Protein AF-A0A377XMM6-F1 (afdb_monomer_lite)

Radius of gyration: 15.26 Å; chains: 1; bounding box: 33×33×34 Å

Sequence (92 aa):
MFPTACATIGVSQEVIQAKALLNELACTVSLPVDTLSLVTTRRFEDVETCVRQRQIDLIIAGHHNRLLGVLSSHSLEYINHLTVDVLIKHLP

Structure (mmCIF, N/CA/C/O backbone):
data_AF-A0A377XMM6-F1
#
_entry.id   AF-A0A377XMM6-F1
#
loop_
_atom_site.group_PDB
_atom_site.id
_atom_site.type_symbol
_atom_site.label_atom_id
_atom_site.label_alt_id
_atom_site.label_comp_id
_atom_site.label_asym_id
_atom_site.label_entity_id
_atom_site.label_seq_id
_atom_site.pdbx_PDB_ins_code
_atom_site.Cartn_x
_atom_site.Cartn_y
_atom_site.Cartn_z
_atom_site.occupancy
_atom_site.B_iso_or_equiv
_atom_site.auth_seq_id
_atom_site.auth_comp_id
_atom_site.auth_asym_id
_atom_site.auth_atom_id
_atom_site.pdbx_PDB_model_num
ATOM 1 N N . MET A 1 1 ? -12.334 13.768 -0.704 1.00 37.03 1 MET A N 1
ATOM 2 C CA . MET A 1 1 ? -12.239 14.995 0.120 1.00 37.03 1 MET A CA 1
ATOM 3 C C . MET A 1 1 ? -12.139 14.568 1.574 1.00 37.03 1 MET A C 1
ATOM 5 O O . MET A 1 1 ? -13.145 14.170 2.150 1.00 37.03 1 MET A O 1
ATOM 9 N N . PHE A 1 2 ? -10.934 14.550 2.143 1.00 34.59 2 PHE A N 1
ATOM 10 C CA . PHE A 1 2 ? -10.794 14.316 3.579 1.00 34.59 2 PHE A CA 1
ATOM 11 C C . PHE A 1 2 ? -11.438 15.472 4.348 1.00 34.59 2 PHE A C 1
ATOM 13 O O . PHE A 1 2 ? -11.185 16.628 4.006 1.00 34.59 2 PHE A O 1
ATOM 20 N N . PRO A 1 3 ? -12.266 15.203 5.367 1.00 40.03 3 PRO A N 1
ATOM 21 C CA . PRO A 1 3 ? -12.851 16.264 6.161 1.00 40.03 3 PRO A CA 1
ATOM 22 C C . PRO A 1 3 ? -11.763 16.923 7.014 1.00 40.03 3 PRO A C 1
ATOM 24 O O . PRO A 1 3 ? -11.226 16.334 7.953 1.00 40.03 3 PRO A O 1
ATOM 27 N N . THR A 1 4 ? -11.460 18.177 6.692 1.00 48.41 4 THR A N 1
ATOM 28 C CA . THR A 1 4 ? -10.614 19.075 7.483 1.00 48.41 4 THR A CA 1
ATOM 29 C C . THR A 1 4 ? -11.408 19.615 8.674 1.00 48.41 4 THR A C 1
ATOM 31 O O . THR A 1 4 ? -11.688 20.804 8.756 1.00 48.41 4 THR A O 1
ATOM 34 N N . ALA A 1 5 ? -11.851 18.745 9.581 1.00 50.16 5 ALA A N 1
ATOM 35 C CA . ALA A 1 5 ? -12.510 19.181 10.811 1.00 50.16 5 ALA A CA 1
ATOM 36 C C . ALA A 1 5 ? -12.478 18.091 11.888 1.00 50.16 5 ALA A C 1
ATOM 38 O O . ALA A 1 5 ? -13.470 17.417 12.131 1.00 50.16 5 ALA A O 1
ATOM 39 N N . CYS A 1 6 ? -11.333 17.940 12.554 1.00 38.69 6 CYS A N 1
ATOM 40 C CA . CYS A 1 6 ? -11.313 17.800 14.010 1.00 38.69 6 CYS A CA 1
ATOM 41 C C . CYS A 1 6 ? -9.892 18.081 14.506 1.00 38.69 6 CYS A C 1
ATOM 43 O O . CYS A 1 6 ? -9.010 17.225 14.457 1.00 38.69 6 CYS A O 1
ATOM 45 N N . ALA A 1 7 ? -9.664 19.312 14.962 1.00 47.31 7 ALA A N 1
ATOM 46 C CA . ALA A 1 7 ? -8.567 19.611 15.866 1.00 47.31 7 ALA A CA 1
ATOM 47 C C . ALA A 1 7 ? -8.884 18.925 17.203 1.00 47.31 7 ALA A C 1
ATOM 49 O O . ALA A 1 7 ? -9.512 19.505 18.086 1.00 47.31 7 ALA A O 1
ATOM 50 N N . THR A 1 8 ? -8.515 17.652 17.319 1.00 43.22 8 THR A N 1
ATOM 51 C CA . THR A 1 8 ? -8.490 16.930 18.590 1.00 43.22 8 THR A CA 1
ATOM 52 C C . THR A 1 8 ? -7.060 16.982 19.117 1.00 43.22 8 THR A C 1
ATOM 54 O O . THR A 1 8 ? -6.098 16.723 18.397 1.00 43.22 8 THR A O 1
ATOM 57 N N . ILE A 1 9 ? -6.939 17.400 20.369 1.00 44.41 9 ILE A N 1
ATOM 58 C CA . ILE A 1 9 ? -5.715 17.595 21.145 1.00 44.41 9 ILE A CA 1
ATOM 59 C C . ILE A 1 9 ? -4.739 16.414 20.937 1.00 44.41 9 ILE A C 1
ATOM 61 O O . ILE A 1 9 ? -5.082 15.279 21.250 1.00 44.41 9 ILE A O 1
ATOM 65 N N . GLY A 1 10 ? -3.527 16.688 20.425 1.00 53.50 10 GLY A N 1
ATOM 66 C CA . GLY A 1 10 ? -2.384 15.758 20.481 1.00 53.50 10 GLY A CA 1
ATOM 67 C C . GLY A 1 10 ? -1.970 15.006 19.205 1.00 53.50 10 GLY A C 1
ATOM 68 O O . GLY A 1 10 ? -1.300 13.984 19.321 1.00 53.50 10 GLY A O 1
ATOM 69 N N . VAL A 1 11 ? -2.315 15.456 17.994 1.00 61.88 11 VAL A N 1
ATOM 70 C CA . VAL A 1 11 ? -1.782 14.833 16.761 1.00 61.88 11 VAL A CA 1
ATOM 71 C C . VAL A 1 11 ? -0.433 15.466 16.393 1.00 61.88 11 VAL A C 1
ATOM 73 O O . VAL A 1 11 ? -0.355 16.685 16.254 1.00 61.88 11 VAL A O 1
ATOM 76 N N . SER A 1 12 ? 0.630 14.659 16.248 1.00 83.56 12 SER A N 1
ATOM 77 C CA . SER A 1 12 ? 1.974 15.173 15.932 1.00 83.56 12 SER A CA 1
ATOM 78 C C . SER A 1 12 ? 2.014 15.829 14.545 1.00 83.56 12 SER A C 1
ATOM 80 O O . SER A 1 12 ? 1.309 15.417 13.617 1.00 83.56 12 SER A O 1
ATOM 82 N N . GLN A 1 13 ? 2.823 16.880 14.406 1.00 86.88 13 GLN A N 1
ATOM 83 C CA . GLN A 1 13 ? 2.917 17.679 13.182 1.00 86.88 13 GLN A CA 1
ATOM 84 C C . GLN A 1 13 ? 3.329 16.828 11.971 1.00 86.88 13 GLN A C 1
ATOM 86 O O . GLN A 1 13 ? 2.832 17.042 10.865 1.00 86.88 13 GLN A O 1
ATOM 91 N N . GLU A 1 14 ? 4.156 15.809 12.193 1.00 83.06 14 GLU A N 1
ATOM 92 C CA . GLU A 1 14 ? 4.574 14.839 11.183 1.00 83.06 14 GLU A CA 1
ATOM 93 C C . GLU A 1 14 ? 3.381 14.065 10.605 1.00 83.06 14 GLU A C 1
ATOM 95 O O . GLU A 1 14 ? 3.315 13.832 9.399 1.00 83.06 14 GLU A O 1
ATOM 100 N N . VAL A 1 15 ? 2.396 13.707 11.438 1.00 83.69 15 VAL A N 1
ATOM 101 C CA . VAL A 1 15 ? 1.184 13.003 10.987 1.00 83.69 15 VAL A CA 1
ATOM 102 C C . VAL A 1 15 ? 0.323 13.911 10.112 1.00 83.69 15 VAL A C 1
ATOM 104 O O . VAL A 1 15 ? -0.247 13.455 9.119 1.00 83.69 15 VAL A O 1
ATOM 107 N N . ILE A 1 16 ? 0.231 15.198 10.456 1.00 88.38 16 ILE A N 1
ATOM 108 C CA . ILE A 1 16 ? -0.511 16.186 9.661 1.00 88.38 16 ILE A CA 1
ATOM 109 C C . ILE A 1 16 ? 0.158 16.365 8.295 1.00 88.38 16 ILE A C 1
ATOM 111 O O . ILE A 1 16 ? -0.518 16.293 7.268 1.00 88.38 16 ILE A O 1
ATOM 115 N N . GLN A 1 17 ? 1.481 16.533 8.273 1.00 89.62 17 GLN A N 1
ATOM 116 C CA . GLN A 1 17 ? 2.250 16.686 7.036 1.00 89.62 17 GLN A CA 1
ATOM 117 C C . GLN A 1 17 ? 2.164 15.442 6.146 1.00 89.62 17 GLN A C 1
ATOM 119 O O . GLN A 1 17 ? 1.938 15.565 4.945 1.00 89.62 17 GLN A O 1
ATOM 124 N N . ALA A 1 18 ? 2.261 14.243 6.726 1.00 86.88 18 ALA A N 1
ATOM 125 C CA . ALA A 1 18 ? 2.136 12.997 5.973 1.00 86.88 18 ALA A CA 1
ATOM 126 C C . ALA A 1 18 ? 0.749 12.847 5.324 1.00 86.88 18 ALA A C 1
ATOM 128 O O . ALA A 1 18 ? 0.645 12.441 4.167 1.00 86.88 18 ALA A O 1
ATOM 129 N N . LYS A 1 19 ? -0.322 13.218 6.039 1.00 89.19 19 LYS A N 1
ATOM 130 C CA . LYS A 1 19 ? -1.686 13.218 5.487 1.00 89.19 19 LYS A CA 1
ATOM 131 C C . LYS A 1 19 ? -1.858 14.241 4.364 1.00 89.19 19 LYS A C 1
ATOM 133 O O . LYS A 1 19 ? -2.509 13.928 3.371 1.00 89.19 19 LYS A O 1
ATOM 138 N N . ALA A 1 20 ? -1.279 15.434 4.509 1.00 90.75 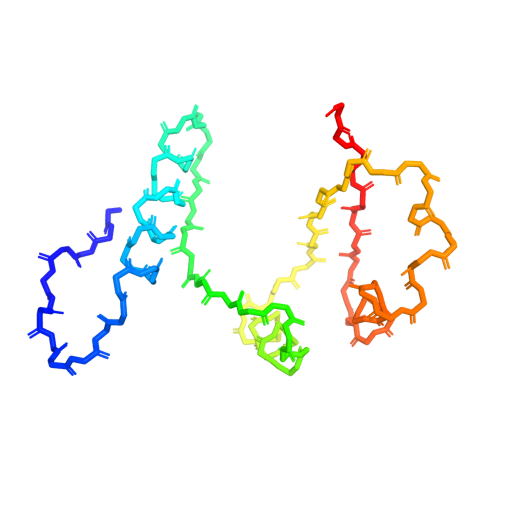20 ALA A N 1
ATOM 139 C CA . ALA A 1 20 ? -1.318 16.461 3.469 1.00 90.75 20 ALA A CA 1
ATOM 140 C C . ALA A 1 20 ? -0.621 15.980 2.188 1.00 90.75 20 ALA A C 1
ATOM 142 O O . ALA A 1 20 ? -1.227 16.019 1.119 1.00 90.75 20 ALA A O 1
ATOM 143 N N . LEU A 1 21 ? 0.586 15.419 2.313 1.00 90.56 21 LEU A N 1
ATOM 144 C CA . LEU A 1 21 ? 1.343 14.878 1.183 1.00 90.56 21 LEU A CA 1
ATOM 145 C C . LEU A 1 21 ? 0.606 13.722 0.490 1.00 90.56 21 LEU A C 1
ATOM 147 O O . LEU A 1 21 ? 0.553 13.673 -0.737 1.00 90.56 21 LEU A O 1
ATOM 151 N N . LEU A 1 22 ? -0.011 12.816 1.257 1.00 89.44 22 LEU A N 1
ATOM 152 C CA . LEU A 1 22 ? -0.831 11.738 0.696 1.00 89.44 22 LEU A CA 1
ATOM 153 C C . LEU A 1 22 ? -2.020 12.287 -0.106 1.00 89.44 22 LEU A C 1
ATOM 155 O O . LEU A 1 22 ? -2.326 11.781 -1.185 1.00 89.44 22 LEU A O 1
ATOM 159 N N . ASN A 1 23 ? -2.688 13.317 0.415 1.00 89.56 23 ASN A N 1
ATOM 160 C CA . ASN A 1 23 ? -3.818 13.940 -0.263 1.00 89.56 23 ASN A CA 1
ATOM 161 C C . ASN A 1 23 ? -3.383 14.660 -1.547 1.00 89.56 23 ASN A C 1
ATOM 163 O O . ASN A 1 23 ? -4.035 14.510 -2.575 1.00 89.56 23 ASN A O 1
ATOM 167 N N . GLU A 1 24 ? -2.276 15.403 -1.512 1.00 91.88 24 GLU A N 1
ATOM 168 C CA . GLU A 1 24 ? -1.711 16.037 -2.707 1.00 91.88 24 GLU A CA 1
ATOM 169 C C . GLU A 1 24 ? -1.368 15.001 -3.778 1.00 91.88 24 GLU A C 1
ATOM 171 O O . GLU A 1 24 ? -1.773 15.166 -4.926 1.00 91.88 24 GLU A O 1
ATOM 176 N N . LEU A 1 25 ? -0.717 13.895 -3.399 1.00 89.50 25 LEU A N 1
ATOM 177 C CA . LEU A 1 25 ? -0.385 12.806 -4.316 1.00 89.50 25 LEU A CA 1
ATOM 178 C C . LEU A 1 25 ? -1.639 12.200 -4.960 1.00 89.50 25 LEU A C 1
ATOM 180 O O . LEU A 1 25 ? -1.684 12.038 -6.179 1.00 89.50 25 LEU A O 1
ATOM 184 N N . ALA A 1 26 ? -2.671 11.909 -4.165 1.00 89.88 26 ALA A N 1
ATOM 185 C CA . ALA A 1 26 ? -3.937 11.377 -4.668 1.00 89.88 26 ALA A CA 1
ATOM 186 C C . ALA A 1 26 ? -4.632 12.338 -5.649 1.00 89.88 26 ALA A C 1
ATOM 188 O O . ALA A 1 26 ? -5.286 11.891 -6.585 1.00 89.88 26 ALA A O 1
ATOM 189 N N . CYS A 1 27 ? -4.446 13.650 -5.488 1.00 90.12 27 CYS A N 1
ATOM 190 C CA . CYS A 1 27 ? -4.967 14.651 -6.420 1.00 90.12 27 CYS A CA 1
ATOM 191 C C . CYS A 1 27 ? -4.172 14.752 -7.735 1.00 90.12 27 CYS A C 1
ATOM 193 O O . CYS A 1 27 ? -4.651 15.390 -8.671 1.00 90.12 27 CYS A O 1
ATOM 195 N N . THR A 1 28 ? -2.972 14.164 -7.831 1.00 92.88 28 THR A N 1
ATOM 196 C CA . THR A 1 28 ? -2.169 14.201 -9.071 1.00 92.88 28 THR A CA 1
ATOM 197 C C . THR A 1 28 ? -2.590 13.155 -10.103 1.00 92.88 28 THR A C 1
ATOM 199 O O . THR A 1 28 ? -2.245 13.280 -11.279 1.00 92.88 28 THR A O 1
ATOM 202 N N . VAL A 1 29 ? -3.334 12.126 -9.689 1.00 89.94 29 VAL A N 1
ATOM 203 C CA . VAL A 1 29 ? -3.801 11.059 -10.577 1.00 89.94 29 VAL A CA 1
ATOM 204 C C . VAL A 1 29 ? -5.208 11.354 -11.090 1.00 89.94 29 VAL A C 1
ATOM 206 O O . VAL A 1 29 ? -6.076 11.820 -10.361 1.00 89.94 29 VAL A O 1
ATOM 209 N N . SER A 1 30 ? -5.451 11.065 -12.368 1.00 89.62 30 SER A N 1
ATOM 210 C CA . SER A 1 30 ? -6.764 11.236 -13.009 1.00 89.62 30 SER A CA 1
ATOM 211 C C . SER A 1 30 ? -7.737 10.086 -12.725 1.00 89.62 30 SER A C 1
ATOM 213 O O . SER A 1 30 ? -8.903 10.152 -13.110 1.00 89.62 30 SER A O 1
ATOM 215 N N . LEU A 1 31 ? -7.255 9.024 -12.078 1.00 89.31 31 LEU A N 1
ATOM 216 C CA . LEU A 1 31 ? -8.052 7.874 -11.675 1.00 89.31 31 LEU A CA 1
ATOM 217 C C . LEU A 1 31 ? -8.715 8.143 -10.317 1.00 89.31 31 LEU A C 1
ATOM 219 O O . LEU A 1 31 ? -8.106 8.792 -9.466 1.00 89.31 31 LEU A O 1
ATOM 223 N N . PRO A 1 32 ? -9.931 7.624 -10.080 1.00 85.12 32 PRO A N 1
ATOM 224 C CA . PRO A 1 32 ? -10.553 7.704 -8.767 1.00 85.12 32 PRO A CA 1
ATOM 225 C C . PRO A 1 32 ? -9.710 6.918 -7.757 1.00 85.12 32 PRO A C 1
ATOM 227 O O . PRO A 1 32 ? -9.593 5.697 -7.851 1.00 85.12 32 PRO A O 1
ATOM 230 N N . VAL A 1 33 ? -9.106 7.631 -6.805 1.00 87.00 33 VAL A N 1
ATOM 231 C CA . VAL A 1 33 ? -8.329 7.044 -5.711 1.00 87.00 33 VAL A CA 1
ATOM 232 C C . VAL A 1 33 ? -8.949 7.443 -4.383 1.00 87.00 33 VAL A C 1
ATOM 234 O O . VAL A 1 33 ? -8.960 8.618 -4.008 1.00 87.00 33 VAL A O 1
ATOM 237 N N . ASP A 1 34 ? -9.413 6.438 -3.649 1.00 85.88 34 ASP A N 1
ATOM 238 C CA . ASP A 1 34 ? -9.816 6.597 -2.262 1.00 85.88 34 ASP A CA 1
ATOM 239 C C . ASP A 1 34 ? -8.602 6.457 -1.349 1.00 85.88 34 ASP A C 1
ATOM 241 O O . ASP A 1 34 ? -7.837 5.493 -1.391 1.00 85.88 34 ASP A O 1
ATOM 245 N N . THR A 1 35 ? -8.429 7.441 -0.482 1.00 83.88 35 THR A N 1
ATOM 246 C CA . THR A 1 35 ? -7.361 7.470 0.509 1.00 83.88 35 THR A CA 1
ATOM 247 C C . THR A 1 35 ? -7.949 7.022 1.847 1.00 83.88 35 THR A C 1
ATOM 249 O O . THR A 1 35 ? -8.711 7.736 2.494 1.00 83.88 35 THR A O 1
ATOM 252 N N . LEU A 1 36 ? -7.655 5.779 2.238 1.00 76.81 36 LEU A N 1
ATOM 253 C CA . LEU A 1 36 ? -8.392 5.092 3.308 1.00 76.81 36 LEU A CA 1
ATOM 254 C C . LEU A 1 36 ? -7.716 5.175 4.680 1.00 76.81 36 LEU A C 1
ATOM 256 O O . LEU A 1 36 ? -8.395 5.315 5.697 1.00 76.81 36 LEU A O 1
ATOM 260 N N . SER A 1 37 ? -6.388 5.047 4.729 1.00 74.31 37 SER A N 1
ATOM 261 C CA . SER A 1 37 ? -5.629 5.040 5.980 1.00 74.31 37 SER A CA 1
ATOM 262 C C . SER A 1 37 ? -4.158 5.381 5.748 1.00 74.31 37 SER A C 1
ATOM 264 O O . SER A 1 37 ? -3.615 5.130 4.674 1.00 74.31 37 SER A O 1
ATOM 266 N N . LEU A 1 38 ? -3.515 5.923 6.783 1.00 78.38 38 LEU A N 1
ATOM 267 C CA . LEU A 1 38 ? -2.066 6.062 6.873 1.00 78.38 38 LEU A CA 1
ATOM 268 C C . LEU A 1 38 ? -1.594 5.157 8.013 1.00 78.38 38 LEU A C 1
ATOM 270 O O . LEU A 1 38 ? -1.854 5.446 9.181 1.00 78.38 38 LEU A O 1
ATOM 274 N N . VAL A 1 39 ? -0.922 4.061 7.671 1.00 72.31 39 VAL A N 1
ATOM 275 C CA . VAL A 1 39 ? -0.405 3.079 8.633 1.00 72.31 39 VAL A CA 1
ATOM 276 C C . VAL A 1 39 ? 1.117 3.071 8.610 1.00 72.31 39 VAL A C 1
ATOM 278 O O . VAL A 1 39 ? 1.738 3.311 7.575 1.00 72.31 39 VAL A O 1
ATOM 281 N N . THR A 1 40 ? 1.741 2.802 9.756 1.00 68.44 40 THR A N 1
ATOM 282 C CA . THR A 1 40 ? 3.194 2.618 9.802 1.00 68.44 40 THR A CA 1
ATOM 283 C C . THR A 1 40 ? 3.538 1.172 9.482 1.00 68.44 40 THR A C 1
ATOM 285 O O . THR A 1 40 ? 3.012 0.264 10.117 1.00 68.44 40 THR A O 1
ATOM 288 N N . THR A 1 41 ? 4.512 0.946 8.604 1.00 63.81 41 THR A N 1
ATOM 289 C CA . THR A 1 41 ? 5.044 -0.400 8.314 1.00 63.81 41 THR A CA 1
ATOM 290 C C . THR A 1 41 ? 5.747 -1.051 9.509 1.00 63.81 41 THR A C 1
ATOM 292 O O . THR A 1 41 ? 6.080 -2.224 9.458 1.00 63.81 41 THR A O 1
ATOM 295 N N . ARG A 1 42 ? 5.958 -0.311 10.608 1.00 61.97 42 ARG A N 1
ATOM 296 C CA . ARG A 1 42 ? 6.532 -0.816 11.866 1.00 61.97 42 ARG A CA 1
ATOM 297 C C . ARG A 1 42 ? 5.579 -1.719 12.657 1.00 61.97 42 ARG A C 1
ATOM 299 O O . ARG A 1 42 ? 6.016 -2.354 13.611 1.00 61.97 42 ARG A O 1
ATOM 306 N N . ARG A 1 43 ? 4.296 -1.762 12.290 1.00 63.28 43 ARG A N 1
ATOM 307 C CA . ARG A 1 43 ? 3.281 -2.635 12.885 1.00 63.28 43 ARG A CA 1
ATOM 308 C C . ARG A 1 43 ? 2.598 -3.423 11.780 1.00 63.28 43 ARG A C 1
ATOM 310 O O . ARG A 1 43 ? 1.616 -2.976 11.201 1.00 63.28 43 ARG A O 1
ATOM 317 N N . PHE A 1 44 ? 3.154 -4.588 11.466 1.00 70.69 44 PHE A N 1
ATOM 318 C CA . PHE A 1 44 ? 2.651 -5.455 10.398 1.00 70.69 44 PHE A CA 1
ATOM 319 C C . PHE A 1 44 ? 1.178 -5.848 10.596 1.00 70.69 44 PHE A C 1
ATOM 321 O O . PHE A 1 44 ? 0.423 -5.887 9.629 1.00 70.69 44 PHE A O 1
ATOM 328 N N . GLU A 1 45 ? 0.748 -6.002 11.851 1.00 75.06 45 GLU A N 1
ATOM 329 C CA . GLU A 1 45 ? -0.649 -6.245 12.234 1.00 75.06 45 GLU A CA 1
ATOM 330 C C . GLU A 1 45 ? -1.615 -5.154 11.733 1.00 75.06 45 GLU A C 1
ATOM 332 O O . GLU A 1 45 ? -2.744 -5.461 11.344 1.00 75.06 45 GLU A O 1
ATOM 337 N N . ASP A 1 46 ? -1.179 -3.888 11.679 1.00 79.06 46 ASP A N 1
ATOM 338 C CA . ASP A 1 46 ? -2.017 -2.778 11.206 1.00 79.06 46 ASP A CA 1
ATOM 339 C C . ASP A 1 46 ? -2.275 -2.892 9.692 1.00 79.06 46 ASP A C 1
ATOM 341 O O . ASP A 1 46 ? -3.369 -2.582 9.211 1.00 79.06 46 ASP A O 1
ATOM 345 N N . VAL A 1 47 ? -1.281 -3.372 8.933 1.00 78.44 47 VAL A N 1
ATOM 346 C CA . VAL A 1 47 ? -1.400 -3.603 7.484 1.00 78.44 47 VAL A CA 1
ATOM 347 C C . VAL A 1 47 ? -2.298 -4.810 7.220 1.00 78.44 47 VAL A C 1
ATOM 349 O O . VAL A 1 47 ? -3.241 -4.704 6.437 1.00 78.44 47 VAL A O 1
ATOM 352 N N . GLU A 1 48 ? -2.066 -5.926 7.910 1.00 82.56 48 GLU A N 1
ATOM 353 C CA . GLU A 1 48 ? -2.870 -7.145 7.768 1.00 82.56 48 GLU A CA 1
ATOM 354 C 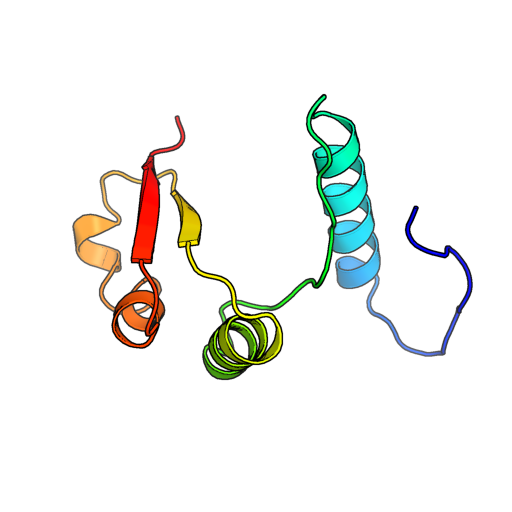C . GLU A 1 48 ? -4.341 -6.906 8.149 1.00 82.56 48 GLU A C 1
ATOM 356 O O . GLU A 1 48 ? -5.262 -7.298 7.426 1.00 82.56 48 GLU A O 1
ATOM 361 N N . THR A 1 49 ? -4.580 -6.185 9.249 1.00 84.81 49 THR A N 1
ATOM 362 C CA . THR A 1 49 ? -5.931 -5.807 9.679 1.00 84.81 49 THR A CA 1
ATOM 363 C C . THR A 1 49 ? -6.628 -4.949 8.628 1.00 84.81 49 THR A C 1
ATOM 365 O O . THR A 1 49 ? -7.798 -5.198 8.329 1.00 84.81 49 THR A O 1
ATOM 368 N N . CYS A 1 50 ? -5.920 -3.984 8.033 1.00 83.50 50 CYS A N 1
ATOM 369 C CA . CYS A 1 50 ? -6.457 -3.149 6.961 1.00 83.50 50 CYS A CA 1
ATOM 370 C C . CYS A 1 50 ? -6.854 -3.991 5.739 1.00 83.50 50 CYS A C 1
ATOM 372 O O . CYS A 1 50 ? -7.988 -3.894 5.268 1.00 83.50 50 CYS A O 1
ATOM 374 N N . VAL A 1 51 ? -5.954 -4.864 5.281 1.00 85.88 51 VAL A N 1
ATOM 375 C CA . VAL A 1 51 ? -6.171 -5.760 4.134 1.00 85.88 51 VAL A CA 1
ATOM 376 C C . VAL A 1 51 ? -7.400 -6.635 4.348 1.00 85.88 51 VAL A C 1
ATOM 378 O O . VAL A 1 51 ? -8.304 -6.650 3.511 1.00 85.88 51 VAL A O 1
ATOM 381 N N . ARG A 1 52 ? -7.494 -7.279 5.515 1.00 87.44 52 ARG A N 1
ATOM 382 C CA . ARG A 1 52 ? -8.616 -8.154 5.868 1.00 87.44 52 ARG A CA 1
ATOM 383 C C . ARG A 1 52 ? -9.942 -7.402 5.974 1.00 87.44 52 ARG A C 1
ATOM 385 O O . ARG A 1 52 ? -10.938 -7.843 5.410 1.00 87.44 52 ARG A O 1
ATOM 392 N N . GLN A 1 53 ? -9.983 -6.287 6.705 1.00 88.44 53 GLN A N 1
ATOM 393 C CA . GLN A 1 53 ? -11.228 -5.541 6.942 1.00 88.44 53 GLN A CA 1
ATOM 394 C C . GLN A 1 53 ? -11.778 -4.877 5.680 1.00 88.44 53 GLN A C 1
ATOM 396 O O . GLN A 1 53 ? -12.984 -4.653 5.581 1.00 88.44 53 GLN A O 1
ATOM 401 N N . ARG A 1 54 ? -10.898 -4.520 4.743 1.00 85.81 54 ARG A N 1
ATOM 402 C CA . ARG A 1 54 ? -11.267 -3.843 3.497 1.00 85.81 54 ARG A CA 1
ATOM 403 C C . ARG A 1 54 ? -11.385 -4.786 2.308 1.00 85.81 54 ARG A C 1
ATOM 405 O O . ARG A 1 54 ? -11.775 -4.322 1.246 1.00 85.81 54 ARG A O 1
ATOM 412 N N . GLN A 1 55 ? -11.087 -6.072 2.500 1.00 89.38 55 GLN A N 1
ATOM 413 C CA . GLN A 1 55 ? -11.066 -7.075 1.437 1.00 89.38 55 GLN A CA 1
ATOM 414 C C . GLN A 1 55 ? -10.191 -6.634 0.256 1.00 89.38 55 GLN A C 1
ATOM 416 O O . GLN A 1 55 ? -10.591 -6.743 -0.899 1.00 89.38 55 GLN A O 1
ATOM 421 N N . ILE A 1 56 ? -9.008 -6.093 0.564 1.00 89.56 56 ILE A N 1
ATOM 422 C CA . ILE A 1 56 ? -8.013 -5.751 -0.458 1.00 89.56 56 ILE A CA 1
ATOM 423 C C . ILE A 1 56 ? -7.575 -7.056 -1.122 1.00 89.56 56 ILE A C 1
ATOM 425 O O . ILE A 1 56 ? -7.245 -8.004 -0.419 1.00 89.56 56 ILE A O 1
ATOM 429 N N . ASP A 1 57 ? -7.580 -7.104 -2.448 1.00 92.00 57 ASP A N 1
ATOM 430 C CA . ASP A 1 57 ? -7.215 -8.280 -3.247 1.00 92.00 57 ASP A CA 1
ATOM 431 C C . ASP A 1 57 ? -5.801 -8.184 -3.842 1.00 92.00 57 ASP A C 1
ATOM 433 O O . ASP A 1 57 ? -5.169 -9.207 -4.100 1.00 92.00 57 ASP A O 1
ATOM 437 N N . LEU A 1 58 ? -5.282 -6.964 -4.001 1.00 90.06 58 LEU A N 1
ATOM 438 C CA . LEU A 1 58 ? -3.952 -6.682 -4.524 1.00 90.06 58 LEU A CA 1
ATOM 439 C C . LEU A 1 58 ? -3.292 -5.524 -3.772 1.00 90.06 58 LEU A C 1
ATOM 441 O O . LEU A 1 58 ? -3.866 -4.445 -3.609 1.00 90.06 58 LEU A O 1
ATOM 445 N N . ILE A 1 59 ? -2.031 -5.713 -3.390 1.00 87.00 59 ILE A N 1
ATOM 446 C CA . ILE A 1 59 ? -1.179 -4.655 -2.840 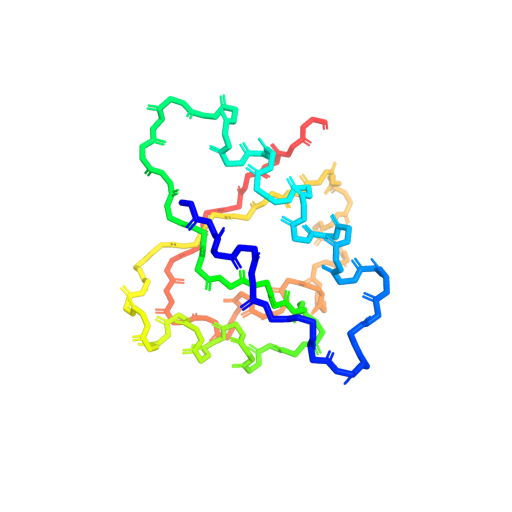1.00 87.00 59 ILE A CA 1
ATOM 447 C C . ILE A 1 59 ? -0.127 -4.272 -3.874 1.00 87.00 59 ILE A C 1
ATOM 449 O O . ILE A 1 59 ? 0.559 -5.130 -4.418 1.00 87.00 59 ILE A O 1
ATOM 453 N N . ILE A 1 60 ? 0.051 -2.973 -4.115 1.00 86.88 60 ILE A N 1
ATOM 454 C CA . ILE A 1 60 ? 1.125 -2.451 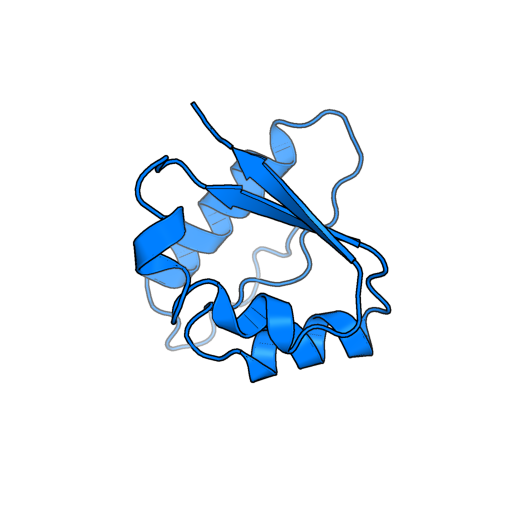-4.967 1.00 86.88 60 ILE A CA 1
ATOM 455 C C . ILE A 1 60 ? 2.116 -1.690 -4.087 1.00 86.88 60 ILE A C 1
ATOM 457 O O . ILE A 1 60 ? 1.743 -0.723 -3.423 1.00 86.88 60 ILE A O 1
ATOM 461 N N . ALA A 1 61 ? 3.380 -2.110 -4.092 1.00 83.81 61 ALA A N 1
ATOM 462 C CA . ALA A 1 61 ? 4.436 -1.515 -3.275 1.00 83.81 61 ALA A CA 1
ATOM 463 C C . ALA A 1 61 ? 5.619 -1.053 -4.137 1.00 83.81 61 ALA A C 1
ATOM 465 O O . ALA A 1 61 ? 6.085 -1.782 -5.008 1.00 83.81 61 ALA A O 1
ATOM 466 N N . GLY A 1 62 ? 6.121 0.158 -3.885 1.00 77.94 62 GLY A N 1
ATOM 467 C CA . GLY A 1 62 ? 7.291 0.721 -4.564 1.00 77.94 62 GLY A CA 1
ATOM 468 C C . GLY A 1 62 ? 8.588 0.580 -3.757 1.00 77.94 62 GLY A C 1
ATOM 469 O O . GLY A 1 62 ? 8.558 0.739 -2.538 1.00 77.94 62 GLY A O 1
ATOM 470 N N 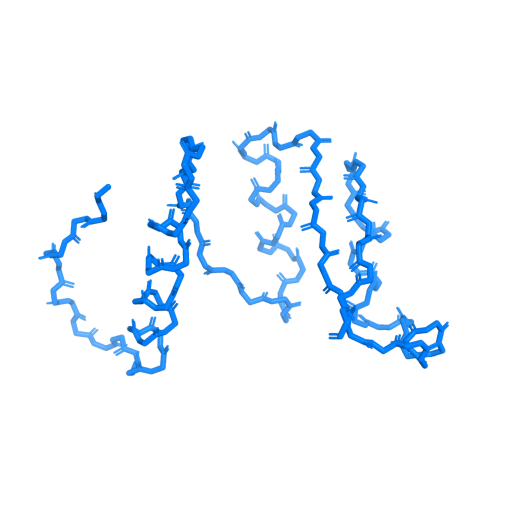. HIS A 1 63 ? 9.736 0.340 -4.406 1.00 75.75 63 HIS A N 1
ATOM 471 C CA . HIS A 1 63 ? 11.062 0.421 -3.759 1.00 75.75 63 HIS A CA 1
ATOM 472 C C . HIS A 1 63 ? 12.145 1.001 -4.692 1.00 75.75 63 HIS A C 1
ATOM 474 O O . HIS A 1 63 ? 12.120 0.731 -5.887 1.00 75.75 63 HIS A O 1
ATOM 480 N N . HIS A 1 64 ? 13.116 1.757 -4.154 1.00 67.62 64 HIS A N 1
ATOM 481 C CA . HIS A 1 64 ? 14.180 2.418 -4.944 1.00 67.62 64 HIS A CA 1
ATOM 482 C C . HIS A 1 64 ? 15.489 1.607 -5.099 1.00 67.62 64 HIS A C 1
ATOM 484 O O . HIS A 1 64 ? 16.304 1.909 -5.963 1.00 67.62 64 HIS A O 1
ATOM 490 N N . ASN A 1 65 ? 15.743 0.585 -4.267 1.00 58.72 65 ASN A N 1
ATOM 491 C CA . ASN A 1 65 ? 17.070 -0.049 -4.187 1.00 58.72 65 ASN A CA 1
ATOM 492 C C . ASN A 1 65 ? 17.138 -1.450 -4.818 1.00 58.72 65 ASN A C 1
ATOM 494 O O . ASN A 1 65 ? 16.517 -2.386 -4.314 1.00 58.72 65 ASN A O 1
ATOM 498 N N . ARG A 1 66 ? 18.047 -1.632 -5.790 1.00 52.66 66 ARG A N 1
ATOM 499 C CA . ARG A 1 66 ? 18.543 -2.940 -6.283 1.00 52.66 66 ARG A CA 1
ATOM 500 C C . ARG A 1 66 ? 19.272 -3.760 -5.195 1.00 52.66 66 ARG A C 1
ATOM 502 O O . ARG A 1 66 ? 19.403 -4.970 -5.326 1.00 52.66 66 ARG A O 1
ATOM 509 N N . LEU A 1 67 ? 19.701 -3.122 -4.098 1.00 46.38 67 LEU A N 1
ATOM 510 C CA . LEU A 1 67 ? 20.347 -3.754 -2.931 1.00 46.38 67 LEU A CA 1
ATOM 511 C C . LEU A 1 67 ? 19.349 -4.338 -1.901 1.00 46.38 67 LEU A C 1
ATOM 513 O O . LEU A 1 67 ? 19.734 -5.127 -1.040 1.00 46.38 67 LEU A O 1
ATOM 517 N N . LEU A 1 68 ? 18.057 -3.986 -1.988 1.00 46.84 68 LEU A N 1
ATOM 518 C CA . LEU A 1 68 ? 17.005 -4.505 -1.100 1.00 46.84 68 LEU A CA 1
ATOM 519 C C . LEU A 1 68 ? 16.621 -5.958 -1.396 1.00 46.84 68 LEU A C 1
A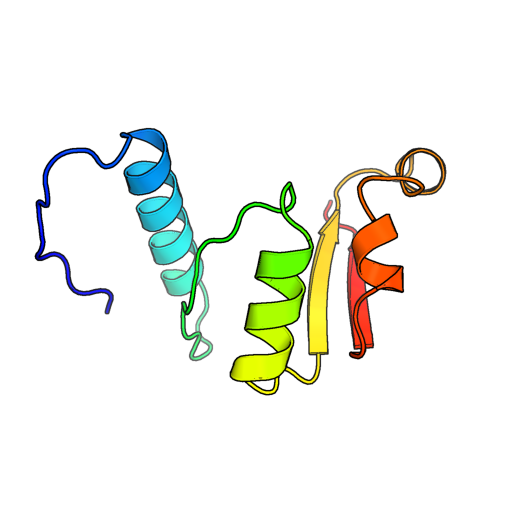TOM 521 O O . LEU A 1 68 ? 15.796 -6.492 -0.680 1.00 46.84 68 LEU A O 1
ATOM 525 N N . GLY A 1 69 ? 17.235 -6.626 -2.376 1.00 47.38 69 GLY A N 1
ATOM 526 C CA . GLY A 1 69 ? 17.192 -8.091 -2.450 1.00 47.38 69 GLY A CA 1
ATOM 527 C C . GLY A 1 69 ? 17.927 -8.778 -1.287 1.00 47.38 69 GLY A C 1
ATOM 528 O O . GLY A 1 69 ? 17.684 -9.952 -1.040 1.00 47.38 69 GLY A O 1
ATOM 529 N N . VAL A 1 70 ? 18.808 -8.053 -0.575 1.00 43.78 70 VAL A N 1
ATOM 530 C CA . VAL A 1 70 ? 19.616 -8.552 0.559 1.00 43.78 70 VAL A CA 1
ATOM 531 C C . VAL A 1 70 ? 19.161 -7.962 1.907 1.00 43.78 70 VAL A C 1
ATOM 533 O O . VAL A 1 70 ? 19.279 -8.620 2.933 1.00 43.78 70 VAL A O 1
ATOM 536 N N . LEU A 1 71 ? 18.588 -6.750 1.921 1.00 42.06 71 LEU A N 1
ATOM 537 C CA . LEU A 1 71 ? 17.961 -6.130 3.108 1.00 42.06 71 LEU A CA 1
ATOM 538 C C . LEU A 1 71 ? 16.445 -6.421 3.225 1.00 42.06 71 LEU A C 1
ATOM 540 O O . LEU A 1 71 ? 15.794 -5.977 4.170 1.00 42.06 71 LEU A O 1
ATOM 544 N N . SER A 1 72 ? 15.874 -7.171 2.276 1.00 49.09 72 SER A N 1
ATOM 545 C CA . SER A 1 72 ? 14.470 -7.613 2.249 1.00 49.09 72 SER A CA 1
ATOM 546 C C . SER A 1 72 ? 14.078 -8.551 3.387 1.00 49.09 72 SER A C 1
ATOM 548 O O . SER A 1 72 ? 12.883 -8.766 3.574 1.00 49.09 72 SER A O 1
ATOM 550 N N . SER A 1 73 ? 15.021 -9.100 4.159 1.00 47.09 73 SER A N 1
ATOM 551 C CA . SER A 1 73 ? 14.694 -10.120 5.161 1.00 47.09 73 SER A CA 1
ATOM 552 C C . SER A 1 73 ? 13.841 -9.614 6.325 1.00 47.09 73 SER A C 1
ATOM 554 O O . SER A 1 73 ? 13.179 -10.436 6.934 1.00 47.09 73 SER A O 1
ATOM 556 N N . HIS A 1 74 ? 13.810 -8.303 6.611 1.00 49.38 74 HIS A N 1
ATOM 557 C CA . HIS A 1 74 ? 13.000 -7.743 7.708 1.00 49.38 74 HIS A CA 1
ATOM 558 C C . HIS A 1 74 ? 11.968 -6.698 7.262 1.00 49.38 74 HIS A C 1
ATOM 560 O O . HIS A 1 74 ? 10.838 -6.699 7.740 1.00 49.38 74 HIS A O 1
ATOM 566 N N . SER A 1 75 ? 12.307 -5.790 6.337 1.00 50.59 75 SER A N 1
ATOM 567 C CA . SER A 1 75 ? 11.368 -4.731 5.912 1.00 50.59 75 SER A CA 1
ATOM 568 C C . SER A 1 75 ? 10.348 -5.187 4.868 1.00 50.59 75 SER A C 1
ATOM 570 O O . SER A 1 75 ? 9.343 -4.509 4.680 1.00 50.59 75 SER A O 1
ATOM 572 N N . LEU A 1 76 ? 10.604 -6.312 4.195 1.00 59.25 76 LEU A N 1
ATOM 573 C CA . LEU A 1 76 ? 9.693 -6.973 3.254 1.00 59.25 76 LEU A CA 1
ATOM 574 C C . LEU A 1 76 ? 9.132 -8.286 3.820 1.00 59.25 76 LEU A C 1
ATOM 576 O O . LEU A 1 76 ? 8.275 -8.892 3.193 1.00 59.25 76 LEU A O 1
ATOM 580 N N . GLU A 1 77 ? 9.566 -8.702 5.013 1.00 64.12 77 GLU A N 1
ATOM 581 C CA . GLU A 1 77 ? 9.078 -9.905 5.700 1.00 64.12 77 GLU A CA 1
ATOM 582 C C . GLU A 1 77 ? 7.558 -9.886 5.877 1.00 64.12 77 GLU A C 1
ATOM 584 O O . GLU A 1 77 ? 6.901 -10.909 5.732 1.00 64.12 77 GLU A O 1
ATOM 589 N N . TYR A 1 78 ? 6.981 -8.698 6.080 1.00 65.94 78 TYR A N 1
ATOM 590 C CA . TYR A 1 78 ? 5.535 -8.515 6.171 1.00 65.94 78 TYR A CA 1
ATOM 591 C C . TYR A 1 78 ? 4.779 -9.016 4.943 1.00 65.94 78 TYR A C 1
ATOM 593 O O . TYR A 1 78 ? 3.656 -9.476 5.091 1.00 65.94 78 TYR A O 1
ATOM 601 N N . ILE A 1 79 ? 5.385 -8.982 3.752 1.00 69.50 79 ILE A N 1
ATOM 602 C CA . ILE A 1 79 ? 4.762 -9.506 2.530 1.00 69.50 79 ILE A CA 1
ATOM 603 C C . ILE A 1 79 ? 4.563 -11.015 2.629 1.00 69.50 79 ILE A C 1
ATOM 605 O O . ILE A 1 79 ? 3.546 -11.513 2.164 1.00 69.50 79 ILE A O 1
ATOM 609 N N . ASN A 1 80 ? 5.447 -11.727 3.330 1.00 68.69 80 ASN A N 1
ATOM 610 C CA . ASN A 1 80 ? 5.272 -13.158 3.582 1.00 68.69 80 ASN A CA 1
ATOM 611 C C . ASN A 1 80 ? 4.124 -13.454 4.563 1.00 68.69 80 ASN A C 1
ATOM 613 O O . ASN A 1 80 ? 3.675 -14.594 4.644 1.00 68.69 80 ASN A O 1
ATOM 617 N N . HIS A 1 81 ? 3.660 -12.452 5.314 1.00 73.06 81 HIS A N 1
ATOM 618 C CA . HIS A 1 81 ? 2.524 -12.565 6.230 1.00 73.06 81 HIS A CA 1
ATOM 619 C C . HIS A 1 81 ? 1.208 -12.081 5.611 1.00 73.06 81 HIS A C 1
ATOM 621 O O . HIS A 1 81 ? 0.146 -12.282 6.196 1.00 73.06 81 HIS A O 1
ATOM 627 N N . LEU A 1 82 ? 1.254 -11.457 4.432 1.00 75.88 82 LEU A N 1
ATOM 628 C CA . LEU A 1 82 ? 0.057 -11.024 3.730 1.00 75.88 82 LEU A CA 1
ATOM 629 C C . LEU A 1 82 ? -0.578 -12.208 3.002 1.00 75.88 82 LEU A C 1
ATOM 631 O O . LEU A 1 82 ? 0.083 -12.986 2.323 1.00 75.88 82 LEU A O 1
ATOM 635 N N . THR A 1 83 ? -1.894 -12.329 3.136 1.00 82.31 83 THR A N 1
ATOM 636 C CA . THR A 1 83 ? -2.695 -13.392 2.511 1.00 82.31 83 THR A CA 1
ATOM 637 C C . THR A 1 83 ? -3.131 -13.057 1.083 1.00 82.31 83 THR A C 1
ATOM 639 O O . THR A 1 83 ? -3.926 -13.790 0.499 1.00 82.31 83 THR A O 1
ATOM 642 N N . VAL A 1 84 ? -2.639 -11.943 0.535 1.00 87.19 84 VAL A N 1
ATOM 643 C CA . VAL A 1 84 ? -3.073 -11.350 -0.736 1.00 87.19 84 VAL A CA 1
ATOM 644 C C . VAL A 1 84 ? -1.873 -11.091 -1.633 1.00 87.19 84 VAL A C 1
ATOM 646 O O . VAL A 1 84 ? -0.752 -10.923 -1.145 1.00 87.19 84 VAL A O 1
ATOM 649 N N . ASP A 1 85 ? -2.114 -11.033 -2.940 1.00 86.62 85 ASP A N 1
ATOM 650 C CA . ASP A 1 85 ? -1.051 -10.829 -3.915 1.00 86.62 85 ASP A CA 1
ATOM 651 C C . ASP A 1 85 ? -0.389 -9.457 -3.733 1.00 86.62 85 ASP A C 1
ATOM 653 O O . ASP A 1 85 ? -1.045 -8.439 -3.484 1.00 86.62 85 ASP A O 1
ATOM 657 N N . VAL A 1 86 ? 0.939 -9.423 -3.883 1.00 85.19 86 VAL A N 1
ATOM 658 C CA . VAL A 1 86 ? 1.733 -8.196 -3.767 1.00 85.19 86 VAL A CA 1
ATOM 659 C C . VAL A 1 86 ? 2.543 -7.964 -5.036 1.00 85.19 86 VAL A C 1
ATOM 661 O O . VAL A 1 86 ? 3.477 -8.701 -5.351 1.00 85.19 86 VAL A O 1
ATOM 664 N N . LEU A 1 87 ? 2.224 -6.886 -5.750 1.00 85.31 87 LEU A N 1
ATOM 665 C CA . LEU A 1 87 ? 2.996 -6.393 -6.881 1.00 85.31 87 LEU A CA 1
ATOM 666 C C . LEU A 1 87 ? 4.064 -5.407 -6.401 1.00 85.31 87 LEU A C 1
ATOM 668 O O . LEU A 1 87 ? 3.774 -4.272 -6.019 1.00 85.31 87 LEU A O 1
ATOM 672 N N . ILE A 1 88 ? 5.324 -5.824 -6.479 1.00 82.75 88 ILE A N 1
ATOM 673 C CA . ILE A 1 88 ? 6.466 -4.974 -6.142 1.00 82.75 88 ILE A CA 1
ATOM 674 C C . ILE A 1 88 ? 6.961 -4.264 -7.406 1.00 82.75 88 ILE A C 1
ATOM 676 O O . ILE A 1 88 ? 7.425 -4.896 -8.358 1.00 82.75 88 ILE A O 1
ATOM 680 N N . LYS A 1 89 ? 6.891 -2.932 -7.412 1.00 82.19 89 LYS A N 1
ATOM 681 C CA . LYS A 1 89 ? 7.372 -2.072 -8.494 1.00 82.19 89 LYS A CA 1
ATOM 682 C C . LYS A 1 89 ? 8.688 -1.404 -8.099 1.00 82.19 89 LYS A C 1
ATOM 684 O O . LYS A 1 89 ? 8.754 -0.637 -7.144 1.00 82.19 89 LYS A O 1
ATOM 689 N N . HIS A 1 90 ? 9.735 -1.634 -8.883 1.00 78.00 90 HIS A N 1
ATOM 690 C CA . HIS A 1 90 ? 10.956 -0.843 -8.760 1.00 78.00 90 HIS A CA 1
ATOM 691 C C . HIS A 1 90 ? 10.681 0.603 -9.195 1.00 78.00 90 HIS A C 1
ATOM 693 O O . HIS A 1 90 ? 10.151 0.836 -10.289 1.00 78.00 90 HIS A O 1
ATOM 699 N N . LEU A 1 91 ? 11.050 1.556 -8.343 1.00 76.06 91 LEU A N 1
ATOM 700 C CA . LEU A 1 91 ? 10.986 2.990 -8.599 1.00 76.06 91 LEU A CA 1
ATOM 701 C C . LEU A 1 91 ? 12.375 3.485 -9.035 1.00 76.06 91 LEU A C 1
ATOM 703 O O . LEU A 1 91 ? 13.369 2.997 -8.493 1.00 76.06 91 LEU A O 1
ATOM 707 N N . PRO A 1 92 ? 12.462 4.357 -10.053 1.00 71.19 92 PRO A N 1
ATOM 708 C CA . PRO A 1 92 ? 13.731 4.917 -10.514 1.00 71.19 92 PRO A CA 1
ATOM 709 C C . PRO A 1 92 ? 14.406 5.819 -9.471 1.00 71.19 92 PRO A C 1
ATOM 711 O O . PRO A 1 92 ? 13.735 6.245 -8.500 1.00 71.19 92 PRO A O 1
#

pLDDT: mean 73.3, std 16.87, range [34.59, 92.88]

Foldseek 3Di:
DPDPDDPDPDDDPVNVVVVVVVVVVCVVDPDDDDDDDDDDLVDLVVVQVCCVVVVPAEAEEEDADPCCVPVCVPSVVSVVVHPHYYHYDYDD

Organism: Klebsiella pneumoniae (NCBI:txid573)

Secondary structure (DSSP, 8-state):
--------TT--HHHHHHHHHHHHHHHH-SS---------TT-HHHHHHHHHHHT--EEEEEE--TTHHHHHHHHSHHHHH-SSEEEEEE--